Protein AF-A0A0C2TEJ9-F1 (afdb_monomer)

Organism: Amanita muscaria (strain Koide BX008) (NCBI:txid946122)

Foldseek 3Di:
DDPVVVDDLVVLLVVLVVLDDDPVDPDPPRQLVVQLPPDVSSVVSSVVDVVSVPDDDD

Radius of gyration: 11.53 Å; Cα contacts (8 Å, |Δi|>4): 39; chains: 1; bounding box: 22×30×26 Å

pLDDT: mean 81.91, std 11.07, range [59.12, 93.94]

Sequence (58 aa):
MPPIERCPREILENIFMECLPPAHEPDRTLMPLQLSHICTRWRAIAFQLPHLWRSLYI

InterPro domains:
  IPR001810 F-box domain [PF12937] (8-58)
  IPR036047 F-box-like domain superfamily [SSF81383] (2-57)

Structure (mmCIF, N/CA/C/O backbone):
data_AF-A0A0C2TEJ9-F1
#
_entry.id   AF-A0A0C2TEJ9-F1
#
loop_
_atom_site.group_PDB
_atom_site.id
_atom_site.type_symbol
_atom_site.label_atom_id
_atom_site.label_alt_id
_atom_site.label_comp_id
_atom_site.label_asym_id
_atom_site.label_entity_id
_atom_site.label_seq_id
_atom_site.pdbx_PDB_ins_code
_atom_site.Cartn_x
_atom_site.Cartn_y
_atom_site.Cartn_z
_atom_site.occupancy
_atom_site.B_iso_or_equiv
_atom_site.auth_seq_id
_atom_site.auth_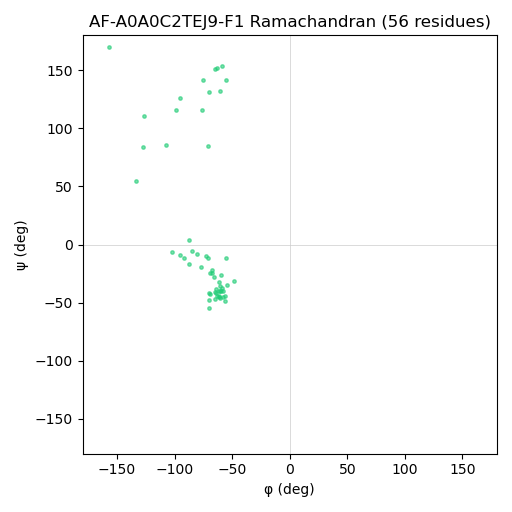comp_id
_atom_site.auth_asym_id
_atom_site.auth_atom_id
_atom_site.pdbx_PDB_model_num
ATOM 1 N N . MET A 1 1 ? -0.967 15.959 10.330 1.00 63.09 1 MET A N 1
ATOM 2 C CA . MET A 1 1 ? -1.489 14.900 9.442 1.00 63.09 1 MET A CA 1
ATOM 3 C C . MET A 1 1 ? -0.819 15.023 8.077 1.00 63.09 1 MET A C 1
ATO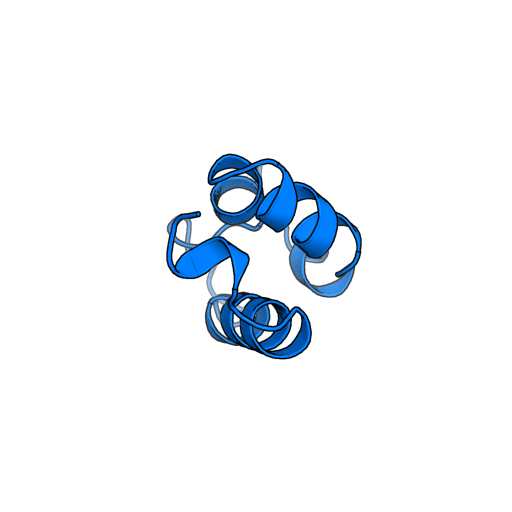M 5 O O . MET A 1 1 ? -1.066 16.010 7.387 1.00 63.09 1 MET A O 1
ATOM 9 N N . PRO A 1 2 ? 0.105 14.114 7.730 1.00 79.81 2 PRO A N 1
ATOM 10 C CA . PRO A 1 2 ? 0.777 14.114 6.435 1.00 79.81 2 PRO A CA 1
ATOM 11 C C . PRO A 1 2 ? -0.215 13.883 5.276 1.00 79.81 2 PRO A C 1
ATOM 13 O O . PRO A 1 2 ? -1.234 13.214 5.464 1.00 79.81 2 PRO A O 1
ATOM 16 N N . PRO A 1 3 ? 0.067 14.390 4.060 1.00 83.06 3 PRO A N 1
ATOM 17 C CA . PRO A 1 3 ? -0.846 14.289 2.915 1.00 83.06 3 PRO A CA 1
ATOM 18 C C . PRO A 1 3 ? -1.286 12.855 2.586 1.00 83.06 3 PRO A C 1
ATOM 20 O O . PRO A 1 3 ? -2.442 12.634 2.229 1.00 83.06 3 PRO A O 1
AT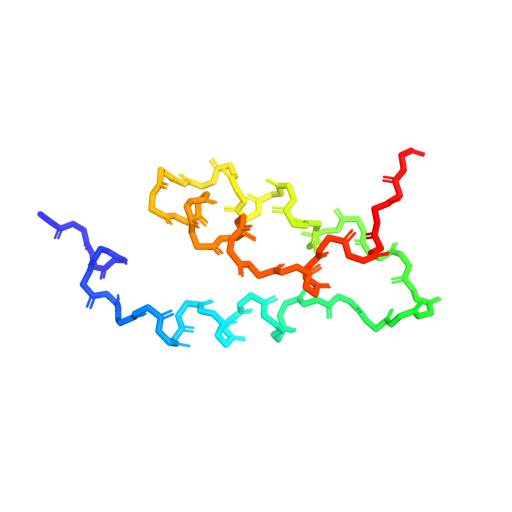OM 23 N N . ILE A 1 4 ? -0.388 11.880 2.770 1.00 84.19 4 ILE A N 1
ATOM 24 C CA . ILE A 1 4 ? -0.623 10.466 2.453 1.00 84.19 4 ILE A CA 1
ATOM 25 C C . ILE A 1 4 ? -1.678 9.804 3.353 1.00 84.19 4 ILE A C 1
ATOM 27 O O . ILE A 1 4 ? -2.334 8.850 2.945 1.00 84.19 4 ILE A O 1
ATOM 31 N N . GLU A 1 5 ? -1.906 10.321 4.561 1.00 82.88 5 GLU A N 1
ATOM 32 C CA . GLU A 1 5 ? -2.949 9.821 5.469 1.00 82.88 5 GLU A CA 1
ATOM 33 C C . GLU A 1 5 ? -4.353 10.279 5.072 1.00 82.88 5 GLU A C 1
ATOM 35 O O . GLU A 1 5 ? -5.336 9.656 5.460 1.00 82.88 5 GLU A O 1
ATOM 40 N N . ARG A 1 6 ? -4.45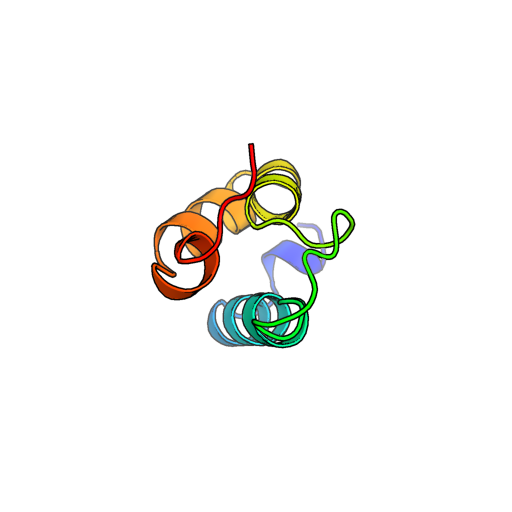5 11.333 4.258 1.00 88.06 6 ARG A N 1
ATOM 41 C CA . ARG A 1 6 ? -5.735 11.839 3.742 1.00 88.06 6 ARG A CA 1
ATOM 42 C C . ARG A 1 6 ? -6.117 11.230 2.396 1.00 88.06 6 ARG A C 1
ATOM 44 O O . ARG A 1 6 ? -7.231 11.439 1.934 1.00 88.06 6 ARG A O 1
ATOM 51 N N . CYS A 1 7 ? -5.187 10.533 1.741 1.00 89.88 7 CYS A N 1
ATOM 52 C CA . CYS A 1 7 ? -5.459 9.856 0.478 1.00 89.88 7 CYS A CA 1
ATOM 53 C C . CYS A 1 7 ? -6.557 8.803 0.701 1.00 89.88 7 CYS A C 1
ATOM 55 O O . CYS A 1 7 ? -6.432 8.065 1.678 1.00 89.88 7 CYS A O 1
ATOM 57 N N . PRO A 1 8 ? -7.615 8.713 -0.120 1.00 93.31 8 PRO A N 1
ATOM 58 C CA . PRO A 1 8 ? -8.610 7.652 0.009 1.00 93.31 8 PRO A CA 1
ATOM 59 C C . PRO A 1 8 ? -7.978 6.264 -0.120 1.00 93.31 8 PRO A C 1
ATOM 61 O O . PRO A 1 8 ? -6.919 6.097 -0.730 1.00 93.31 8 PRO A O 1
ATOM 64 N N . ARG A 1 9 ? -8.616 5.263 0.485 1.00 92.75 9 ARG A N 1
ATOM 65 C CA . ARG A 1 9 ? -8.120 3.881 0.474 1.00 92.75 9 ARG A CA 1
ATOM 66 C C . ARG A 1 9 ? -8.040 3.350 -0.956 1.00 92.75 9 ARG A C 1
ATOM 68 O O . ARG A 1 9 ? -7.021 2.796 -1.334 1.00 92.75 9 ARG A O 1
ATOM 75 N N . GLU A 1 10 ? -9.080 3.591 -1.736 1.00 93.38 10 GLU A N 1
ATOM 76 C CA . GLU A 1 10 ? -9.271 3.110 -3.104 1.00 93.38 10 GLU A CA 1
ATOM 77 C C . GLU A 1 10 ? -8.157 3.620 -4.028 1.00 93.38 10 GLU A C 1
ATOM 79 O O . GLU A 1 10 ? -7.674 2.912 -4.906 1.00 93.38 10 GLU A O 1
ATOM 84 N N . ILE A 1 11 ? -7.692 4.851 -3.789 1.00 93.94 11 ILE A N 1
ATOM 85 C CA . ILE A 1 11 ? -6.579 5.439 -4.536 1.00 93.94 11 ILE A CA 1
ATOM 86 C C . ILE A 1 11 ? -5.263 4.737 -4.189 1.00 93.94 11 ILE A C 1
ATOM 88 O O . ILE A 1 11 ? -4.486 4.435 -5.090 1.00 93.94 11 ILE A O 1
ATOM 92 N N . LEU A 1 12 ? -5.019 4.439 -2.908 1.00 91.19 12 LEU A N 1
ATOM 93 C CA . LEU A 1 12 ? -3.841 3.667 -2.496 1.00 91.19 12 LEU A CA 1
ATOM 94 C C . LEU A 1 12 ? -3.873 2.244 -3.065 1.00 91.19 12 LEU A C 1
ATOM 96 O O . LEU A 1 12 ? -2.849 1.766 -3.539 1.00 91.19 12 LEU A O 1
ATOM 100 N N . GLU A 1 13 ? -5.036 1.592 -3.062 1.00 92.00 13 GLU A N 1
ATOM 101 C CA . GLU A 1 13 ? -5.214 0.255 -3.640 1.00 92.00 13 GLU A CA 1
ATOM 102 C C . GLU A 1 13 ? -4.897 0.253 -5.143 1.00 92.00 13 GLU A C 1
ATOM 104 O O . GLU A 1 13 ? -4.109 -0.578 -5.595 1.00 92.00 13 GLU A O 1
ATOM 109 N N . ASN A 1 14 ? -5.410 1.231 -5.898 1.00 92.19 14 ASN A N 1
ATOM 110 C CA . ASN A 1 14 ? -5.095 1.378 -7.322 1.00 92.19 14 ASN A CA 1
ATOM 111 C C . ASN A 1 14 ? -3.600 1.616 -7.563 1.00 92.19 14 ASN A C 1
ATOM 113 O O . ASN A 1 14 ? -3.017 0.962 -8.421 1.00 92.19 1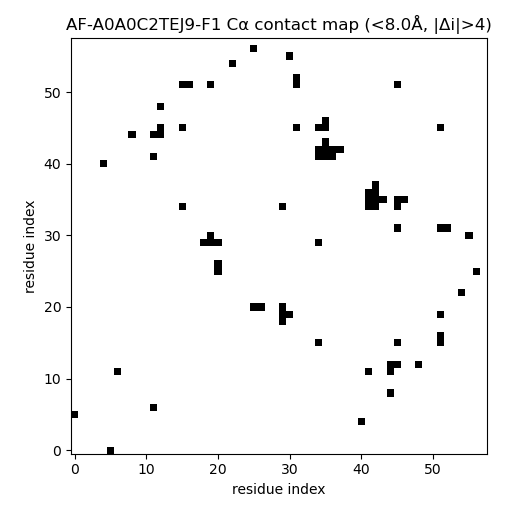4 ASN A O 1
ATOM 117 N N . ILE A 1 15 ? -2.955 2.490 -6.780 1.00 89.94 15 ILE A N 1
ATOM 118 C CA . ILE A 1 15 ? -1.501 2.707 -6.874 1.00 89.94 15 ILE A CA 1
ATOM 119 C C . ILE A 1 15 ? -0.752 1.386 -6.675 1.00 89.94 15 ILE A C 1
ATOM 121 O O . ILE A 1 15 ? 0.170 1.089 -7.426 1.00 89.94 15 ILE A O 1
ATOM 125 N N . PHE A 1 16 ? -1.144 0.576 -5.688 1.00 90.00 16 PHE A N 1
ATOM 126 C CA . PHE A 1 16 ? -0.457 -0.686 -5.411 1.00 90.00 16 PHE A CA 1
ATOM 127 C C . PHE A 1 16 ? -0.583 -1.669 -6.577 1.00 90.00 16 PHE A C 1
ATOM 129 O O . PHE A 1 16 ? 0.388 -2.356 -6.885 1.00 90.00 16 PHE A O 1
ATOM 136 N N . MET A 1 17 ? -1.746 -1.716 -7.231 1.00 87.06 17 MET A N 1
ATOM 137 C CA . MET A 1 17 ? -1.981 -2.573 -8.395 1.00 87.06 17 MET A CA 1
ATOM 138 C C . MET A 1 17 ? -1.207 -2.103 -9.632 1.00 87.06 17 MET A C 1
ATOM 140 O O . MET A 1 17 ? -0.615 -2.934 -10.312 1.00 87.06 17 MET A O 1
ATOM 144 N N . GLU A 1 18 ? -1.150 -0.793 -9.890 1.00 86.56 18 GLU A N 1
ATOM 145 C CA . GLU A 1 18 ? -0.374 -0.214 -11.002 1.00 86.56 18 GLU A CA 1
ATOM 146 C C . GLU A 1 18 ? 1.142 -0.339 -10.792 1.00 86.56 18 GLU A C 1
ATOM 148 O O . GLU A 1 18 ? 1.918 -0.351 -11.743 1.00 86.56 18 GLU A O 1
ATOM 153 N N . CYS A 1 19 ? 1.578 -0.443 -9.537 1.00 82.38 19 CYS A N 1
ATOM 154 C CA . CYS A 1 19 ? 2.967 -0.703 -9.196 1.00 82.38 19 CYS A CA 1
ATOM 155 C C . CYS A 1 19 ? 3.358 -2.184 -9.311 1.00 82.38 19 CYS A C 1
ATOM 157 O O . CYS A 1 19 ? 4.538 -2.492 -9.173 1.00 82.38 19 CYS A O 1
ATOM 159 N N . LEU A 1 20 ? 2.430 -3.119 -9.533 1.00 78.56 20 LEU A N 1
ATOM 160 C CA . LEU A 1 20 ? 2.819 -4.518 -9.692 1.00 78.56 20 LEU A CA 1
ATOM 161 C C . LEU A 1 20 ? 3.555 -4.721 -11.021 1.00 78.56 20 LEU A C 1
ATOM 163 O O . LEU A 1 20 ? 3.039 -4.331 -12.071 1.00 78.56 20 LEU A O 1
ATOM 167 N N . PRO A 1 21 ? 4.719 -5.389 -11.013 1.00 73.25 21 PRO A N 1
ATOM 168 C CA . PRO A 1 21 ? 5.363 -5.747 -12.259 1.00 73.25 21 PRO A CA 1
ATOM 169 C C . PRO A 1 21 ? 4.504 -6.746 -13.045 1.00 73.25 21 PRO A C 1
ATOM 171 O O . PRO A 1 21 ? 3.757 -7.541 -12.454 1.00 73.25 21 PRO A O 1
ATOM 174 N N . PRO A 1 22 ? 4.599 -6.737 -14.385 1.00 72.81 22 PRO A N 1
ATOM 175 C CA . PRO A 1 22 ? 3.915 -7.720 -15.208 1.00 72.81 22 PRO A CA 1
ATOM 176 C C . PRO A 1 22 ? 4.313 -9.138 -14.780 1.00 72.81 22 PRO A C 1
ATOM 178 O O . PRO A 1 22 ? 5.470 -9.417 -14.486 1.00 72.81 22 PRO A O 1
ATOM 181 N N . ALA A 1 23 ? 3.346 -10.062 -14.786 1.00 67.38 23 ALA A N 1
ATOM 182 C CA . ALA A 1 23 ? 3.474 -11.415 -14.224 1.00 67.38 23 ALA A CA 1
ATOM 183 C C . ALA A 1 23 ? 4.644 -12.270 -14.764 1.00 67.38 23 ALA A C 1
ATOM 185 O O . ALA A 1 23 ? 4.926 -13.328 -14.207 1.00 67.38 23 ALA A O 1
ATOM 186 N N . HIS A 1 24 ? 5.297 -11.840 -15.842 1.00 63.06 24 HIS A N 1
ATOM 187 C CA . HIS A 1 24 ? 6.392 -12.551 -16.497 1.00 63.06 24 HIS A CA 1
ATOM 188 C C . HIS A 1 24 ? 7.778 -11.984 -16.159 1.00 63.06 24 HIS A C 1
ATOM 190 O O . HIS A 1 24 ? 8.776 -12.593 -16.540 1.00 63.06 24 HIS A O 1
ATOM 196 N N . GLU A 1 25 ? 7.858 -10.865 -15.433 1.00 65.81 25 GLU A N 1
ATOM 197 C CA . GLU A 1 25 ? 9.122 -10.232 -15.061 1.00 65.81 25 GLU A CA 1
ATOM 198 C C . GLU A 1 25 ? 9.166 -10.013 -13.544 1.00 65.81 25 GLU A C 1
ATOM 200 O O . GLU A 1 25 ? 8.415 -9.193 -13.014 1.00 65.81 25 GLU A O 1
ATOM 205 N N . PRO A 1 26 ? 10.018 -10.747 -12.806 1.00 59.62 26 PRO A N 1
ATOM 206 C CA . PRO A 1 26 ? 10.211 -10.500 -11.386 1.00 59.62 26 PRO A CA 1
ATOM 207 C C . PRO A 1 26 ? 10.976 -9.185 -11.202 1.00 59.62 26 PRO A C 1
ATOM 209 O O . PRO A 1 26 ? 12.200 -9.180 -11.061 1.00 59.62 26 PRO A O 1
ATOM 212 N N . ASP A 1 27 ? 10.266 -8.058 -11.207 1.00 63.84 27 ASP A N 1
ATOM 213 C CA . ASP A 1 27 ? 10.866 -6.786 -10.827 1.00 63.84 27 ASP A CA 1
ATOM 214 C C . ASP A 1 27 ? 11.003 -6.727 -9.301 1.00 63.84 27 ASP A C 1
ATOM 216 O O . ASP A 1 27 ? 10.032 -6.757 -8.541 1.00 63.84 27 ASP A O 1
ATOM 220 N N . ARG A 1 28 ? 12.253 -6.666 -8.842 1.00 62.28 28 ARG A N 1
ATOM 221 C CA . ARG A 1 28 ? 12.606 -6.598 -7.418 1.00 62.28 28 ARG A CA 1
ATOM 222 C C . ARG A 1 28 ? 12.287 -5.236 -6.800 1.00 62.28 28 ARG A C 1
ATOM 224 O O . ARG A 1 28 ? 12.414 -5.095 -5.586 1.00 62.28 28 ARG A O 1
ATOM 231 N N . THR A 1 29 ? 11.938 -4.235 -7.610 1.00 59.12 29 THR A N 1
ATOM 232 C CA . THR A 1 29 ? 11.772 -2.850 -7.151 1.00 59.12 29 THR A CA 1
ATOM 233 C C . THR A 1 29 ? 10.379 -2.518 -6.620 1.00 59.12 29 THR A C 1
ATOM 235 O O . THR A 1 29 ? 10.258 -1.522 -5.901 1.00 59.12 29 THR A O 1
ATOM 238 N N . LEU A 1 30 ? 9.362 -3.343 -6.908 1.00 62.34 30 LEU A N 1
ATOM 239 C CA . LEU A 1 30 ? 7.976 -3.144 -6.463 1.00 62.34 30 LEU A CA 1
ATOM 240 C C . LEU A 1 30 ? 7.363 -4.433 -5.895 1.00 62.34 30 LEU A C 1
ATOM 242 O O . LEU A 1 30 ? 6.296 -4.899 -6.296 1.00 62.34 30 LEU A O 1
ATOM 246 N N . MET A 1 31 ? 8.047 -5.021 -4.916 1.00 74.75 31 MET A N 1
ATOM 247 C CA . MET A 1 31 ? 7.509 -6.147 -4.157 1.00 74.75 31 MET A CA 1
ATOM 248 C C . MET A 1 31 ? 6.451 -5.651 -3.148 1.00 74.75 31 MET A C 1
ATOM 250 O O . MET A 1 31 ? 6.672 -4.636 -2.480 1.00 74.75 31 MET A O 1
ATOM 254 N N . PRO A 1 32 ? 5.347 -6.390 -2.926 1.00 78.81 32 PRO A N 1
ATOM 255 C CA . PRO A 1 32 ? 4.326 -6.088 -1.905 1.00 78.81 32 PRO A CA 1
ATOM 256 C C . PRO A 1 32 ? 4.910 -5.778 -0.520 1.00 78.81 32 PRO A C 1
ATOM 258 O O . PRO A 1 32 ? 4.391 -4.957 0.240 1.00 78.81 32 PRO A O 1
ATOM 261 N N . LEU A 1 33 ? 6.045 -6.411 -0.218 1.00 84.06 33 LEU A N 1
ATOM 262 C CA . LEU A 1 33 ? 6.837 -6.186 0.983 1.00 84.06 33 LEU A CA 1
ATOM 263 C C . LEU A 1 33 ? 7.294 -4.727 1.119 1.00 84.06 33 LEU A C 1
ATOM 265 O O . LEU A 1 33 ? 7.115 -4.149 2.189 1.00 84.06 33 LEU A O 1
ATOM 269 N N . GLN A 1 34 ? 7.792 -4.092 0.054 1.00 86.00 34 GLN A N 1
ATOM 270 C CA . GLN A 1 34 ? 8.228 -2.691 0.096 1.00 86.00 34 GLN A CA 1
ATOM 271 C C . GLN A 1 34 ? 7.060 -1.750 0.407 1.00 86.00 34 GLN A C 1
ATOM 273 O O . GLN A 1 34 ? 7.180 -0.895 1.286 1.00 86.00 34 GLN A O 1
ATOM 278 N N . LEU A 1 35 ? 5.903 -1.963 -0.232 1.00 86.50 35 LEU A N 1
ATOM 279 C CA . LEU A 1 35 ? 4.683 -1.194 0.044 1.00 86.50 35 LEU A CA 1
ATOM 280 C C . LEU A 1 35 ? 4.250 -1.347 1.511 1.00 86.50 35 LEU A C 1
ATOM 282 O O . LEU A 1 35 ? 3.896 -0.371 2.176 1.00 86.50 35 LEU A O 1
ATOM 286 N N . SER A 1 36 ? 4.363 -2.561 2.056 1.00 88.69 36 SER A N 1
ATOM 287 C CA . SER A 1 36 ? 4.030 -2.853 3.454 1.00 88.69 36 SER A CA 1
ATOM 288 C C . SER A 1 36 ? 5.021 -2.273 4.482 1.00 88.69 36 SER A C 1
ATOM 290 O O . SER A 1 36 ? 4.735 -2.263 5.684 1.00 88.69 36 SER A O 1
ATOM 292 N N . HIS A 1 37 ? 6.184 -1.775 4.050 1.00 89.69 37 HIS A N 1
ATOM 293 C CA . HIS A 1 37 ? 7.212 -1.199 4.927 1.00 89.69 37 HIS A CA 1
ATOM 294 C C . HIS A 1 37 ? 7.133 0.332 5.052 1.00 89.69 37 HIS A C 1
ATOM 296 O O . HIS A 1 37 ? 7.787 0.887 5.930 1.00 89.69 37 HIS A O 1
ATOM 302 N N . ILE A 1 38 ? 6.302 1.012 4.254 1.00 89.50 38 ILE A N 1
ATOM 303 C CA . ILE A 1 38 ? 6.217 2.484 4.238 1.00 89.50 38 ILE A CA 1
ATOM 304 C C . ILE A 1 38 ? 5.588 3.044 5.519 1.00 89.50 38 ILE A C 1
ATOM 306 O O . ILE A 1 38 ? 6.176 3.888 6.191 1.00 89.50 38 ILE A O 1
ATOM 310 N N . CYS A 1 39 ? 4.388 2.58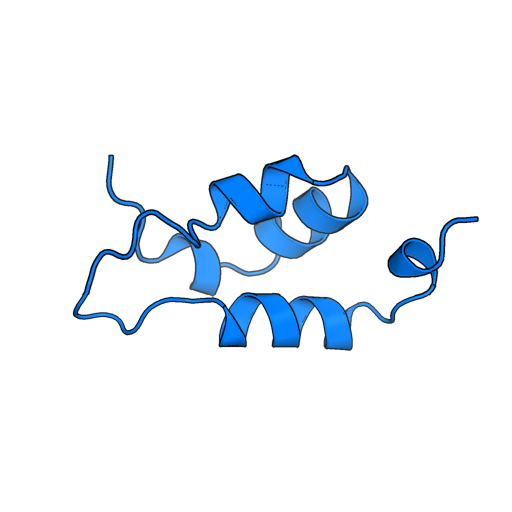4 5.879 1.00 90.50 39 CYS A N 1
ATOM 311 C CA . CYS A 1 39 ? 3.731 2.949 7.134 1.00 90.50 39 CYS A CA 1
ATOM 312 C C . CYS A 1 39 ? 2.689 1.898 7.546 1.00 90.50 39 CYS A C 1
ATOM 314 O O . CYS A 1 39 ? 2.335 1.004 6.773 1.00 90.50 39 CYS A O 1
ATOM 316 N N . THR A 1 40 ? 2.161 2.010 8.767 1.00 91.12 40 THR A N 1
ATOM 317 C CA . THR A 1 40 ? 1.143 1.089 9.306 1.00 91.12 40 THR A CA 1
ATOM 318 C C . THR A 1 40 ? -0.130 1.056 8.459 1.00 91.12 40 THR A C 1
ATOM 320 O O . THR A 1 40 ? -0.697 -0.015 8.249 1.00 91.12 40 THR A O 1
ATOM 323 N N . ARG A 1 41 ? -0.549 2.205 7.915 1.00 92.44 41 ARG A N 1
ATOM 324 C CA . ARG A 1 41 ? -1.719 2.307 7.035 1.00 92.44 41 ARG A CA 1
ATOM 325 C C . ARG A 1 41 ? -1.526 1.544 5.724 1.00 92.44 41 ARG A C 1
ATOM 327 O O . ARG A 1 41 ? -2.409 0.794 5.325 1.00 92.44 41 ARG A O 1
ATOM 334 N N . TRP A 1 42 ? -0.376 1.714 5.073 1.00 92.38 42 TRP A N 1
ATOM 335 C CA . TRP A 1 42 ? -0.064 1.023 3.818 1.00 92.38 42 TRP A CA 1
ATOM 336 C C . TRP A 1 42 ? 0.045 -0.481 4.026 1.00 92.38 42 TRP A C 1
ATOM 338 O O . TRP A 1 42 ? -0.514 -1.244 3.247 1.00 92.38 42 TRP A O 1
ATOM 348 N N . ARG A 1 43 ? 0.667 -0.906 5.130 1.00 93.12 43 ARG A N 1
ATOM 349 C CA . ARG A 1 43 ? 0.713 -2.311 5.540 1.00 93.12 43 ARG A CA 1
ATOM 350 C C . ARG A 1 43 ? -0.679 -2.922 5.677 1.00 93.12 43 ARG A C 1
ATOM 352 O O . ARG A 1 43 ? -0.922 -3.996 5.139 1.00 93.12 43 ARG A O 1
ATOM 359 N N . ALA A 1 44 ? -1.590 -2.237 6.370 1.00 93.81 44 ALA A N 1
ATOM 360 C CA . ALA A 1 44 ? -2.954 -2.720 6.561 1.00 93.81 44 ALA A CA 1
ATOM 361 C C . ALA A 1 44 ? -3.711 -2.880 5.232 1.00 93.81 44 ALA A C 1
ATOM 363 O O . ALA A 1 44 ? -4.420 -3.866 5.057 1.00 93.81 44 ALA A O 1
ATOM 364 N N . ILE A 1 45 ? -3.534 -1.945 4.292 1.00 93.00 45 ILE A N 1
ATOM 365 C CA . ILE A 1 45 ? -4.152 -2.017 2.960 1.00 93.00 45 ILE A CA 1
ATOM 366 C C . ILE A 1 45 ? -3.509 -3.133 2.128 1.00 93.00 45 ILE A C 1
ATOM 368 O O . ILE A 1 45 ? -4.218 -3.974 1.585 1.00 93.00 45 ILE A O 1
ATOM 372 N N . ALA A 1 46 ? -2.176 -3.201 2.083 1.00 91.38 46 ALA A N 1
ATOM 373 C CA . ALA A 1 46 ? -1.450 -4.206 1.311 1.00 91.38 46 ALA A CA 1
ATOM 374 C C . ALA A 1 46 ? -1.823 -5.636 1.734 1.00 91.38 46 ALA A C 1
ATOM 376 O O . ALA A 1 46 ? -2.029 -6.491 0.878 1.00 91.38 46 ALA A O 1
ATOM 377 N N . PHE A 1 47 ? -1.988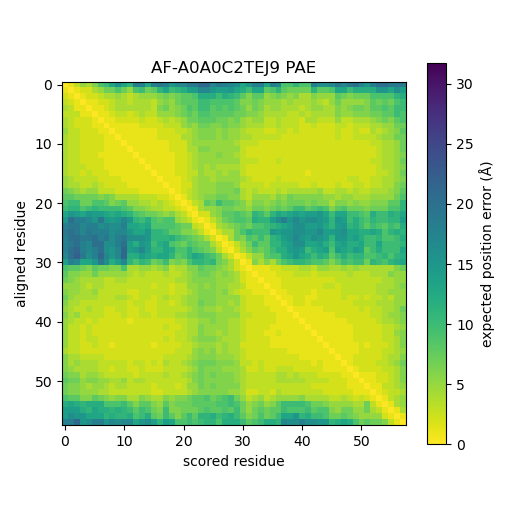 -5.902 3.034 1.00 91.12 47 PHE A N 1
ATOM 378 C CA . PHE A 1 47 ? -2.439 -7.214 3.519 1.00 91.12 47 PHE A CA 1
ATOM 379 C C . PHE A 1 47 ? -3.885 -7.565 3.141 1.00 91.12 47 PHE A C 1
ATOM 381 O O . PHE A 1 47 ? -4.226 -8.744 3.105 1.00 91.12 47 PHE A O 1
ATOM 388 N N . GLN A 1 48 ? -4.731 -6.576 2.845 1.00 91.88 48 GLN A N 1
ATOM 389 C CA . GLN A 1 48 ? -6.113 -6.799 2.403 1.00 91.88 48 GLN A CA 1
ATOM 390 C C . GLN A 1 48 ? -6.227 -7.037 0.891 1.00 91.88 48 GLN A C 1
ATOM 392 O O . GLN A 1 48 ? -7.305 -7.378 0.412 1.00 91.88 48 GLN A O 1
ATOM 397 N N . LEU A 1 49 ? -5.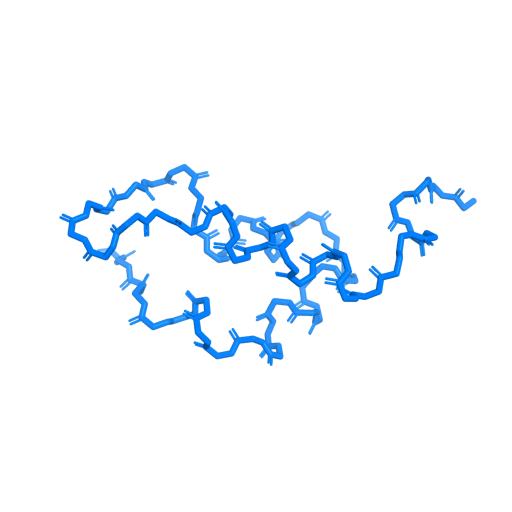126 -6.904 0.147 1.00 89.94 49 LEU A N 1
ATOM 398 C CA . LEU A 1 49 ? -5.071 -7.090 -1.299 1.00 89.94 49 LEU A CA 1
ATOM 399 C C . LEU A 1 49 ? -4.350 -8.406 -1.640 1.00 89.94 49 LEU A C 1
ATOM 401 O O . LEU A 1 49 ? -3.148 -8.395 -1.914 1.00 89.94 49 LEU A O 1
ATOM 405 N N . PRO A 1 50 ? -5.048 -9.557 -1.663 1.00 86.94 50 PRO A N 1
ATOM 406 C CA . PRO A 1 50 ? -4.426 -10.862 -1.913 1.00 86.94 50 PRO A CA 1
ATOM 407 C C . PRO A 1 50 ? -3.719 -10.944 -3.274 1.00 86.94 50 PRO A C 1
ATOM 409 O O . PRO A 1 50 ? -2.749 -11.684 -3.416 1.00 86.94 50 PRO A O 1
ATOM 412 N N . HIS A 1 51 ? -4.154 -10.153 -4.260 1.00 82.31 51 HIS A N 1
ATOM 413 C CA . HIS A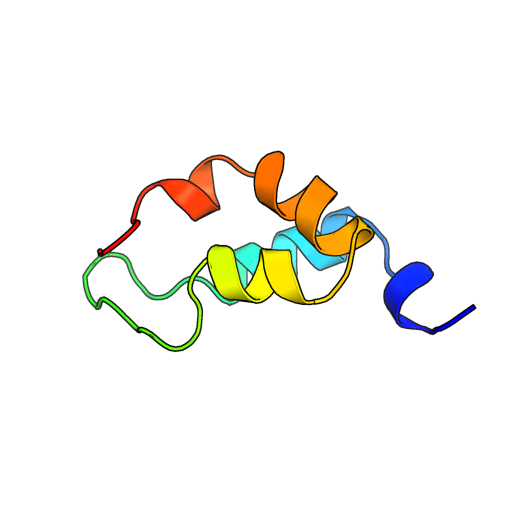 1 51 ? -3.529 -10.083 -5.583 1.00 82.31 51 HIS A CA 1
ATOM 414 C C . HIS A 1 51 ? -2.078 -9.600 -5.546 1.00 82.31 51 HIS A C 1
ATOM 416 O O . HIS A 1 51 ? -1.279 -10.087 -6.343 1.00 82.31 51 HIS A O 1
ATOM 422 N N . LEU A 1 52 ? -1.722 -8.721 -4.600 1.00 82.81 52 LEU A N 1
ATOM 423 C CA . LEU A 1 52 ? -0.338 -8.276 -4.430 1.00 82.81 52 LEU A CA 1
ATOM 424 C C . LEU A 1 52 ? 0.575 -9.461 -4.102 1.00 82.81 52 LEU A C 1
ATOM 426 O O . LEU A 1 52 ? 1.667 -9.584 -4.638 1.00 82.81 52 LEU A O 1
ATOM 430 N N . TRP A 1 53 ? 0.104 -10.386 -3.270 1.00 83.88 53 TRP A N 1
ATOM 431 C CA . TRP A 1 53 ? 0.909 -11.477 -2.719 1.00 83.88 53 TRP A CA 1
ATOM 432 C C . TRP A 1 53 ? 0.952 -12.731 -3.599 1.00 83.88 53 TRP A C 1
ATOM 434 O O . TRP A 1 53 ? 1.537 -13.735 -3.198 1.00 83.88 53 TRP A O 1
ATOM 444 N N . ARG A 1 54 ? 0.344 -12.701 -4.793 1.00 79.56 54 ARG A N 1
ATOM 445 C CA . ARG A 1 54 ? 0.279 -13.862 -5.697 1.00 79.56 54 ARG A CA 1
ATOM 446 C C . ARG A 1 54 ? 1.651 -14.276 -6.239 1.00 79.56 54 ARG A C 1
ATOM 448 O O . ARG A 1 54 ? 1.852 -15.452 -6.529 1.00 79.56 54 ARG A O 1
ATOM 455 N N . SER A 1 55 ? 2.573 -13.324 -6.346 1.00 70.19 55 SER A N 1
ATOM 456 C CA . SER A 1 55 ? 3.925 -13.531 -6.863 1.00 70.19 55 SER A CA 1
ATOM 457 C C . SER A 1 55 ? 4.941 -12.988 -5.861 1.00 70.19 55 SER A C 1
ATOM 459 O O . SER A 1 55 ? 5.392 -11.850 -5.966 1.00 70.19 55 SER A O 1
ATOM 461 N N . LEU A 1 56 ? 5.280 -13.800 -4.859 1.00 69.06 56 LEU A N 1
ATOM 462 C CA . LEU A 1 56 ? 6.414 -13.550 -3.970 1.00 69.06 56 LEU A CA 1
ATOM 463 C C . LEU A 1 56 ? 7.606 -14.382 -4.442 1.00 69.06 56 LEU A C 1
ATOM 465 O O . LEU A 1 56 ? 7.563 -15.611 -4.400 1.00 69.06 56 LEU A O 1
ATOM 469 N N . TYR A 1 57 ? 8.666 -13.705 -4.871 1.00 64.00 57 TYR A N 1
ATOM 470 C CA . TYR A 1 57 ? 9.957 -14.327 -5.148 1.00 64.00 57 TYR A CA 1
ATOM 471 C C . TYR A 1 57 ? 10.834 -14.181 -3.896 1.00 64.00 57 TYR A C 1
ATOM 473 O O . TYR A 1 57 ? 10.974 -13.071 -3.382 1.00 64.00 57 TYR A O 1
ATOM 481 N N . ILE A 1 58 ? 11.372 -15.295 -3.389 1.00 59.38 58 ILE A N 1
ATOM 482 C CA . ILE A 1 58 ? 12.289 -15.360 -2.233 1.00 59.38 58 ILE A CA 1
ATOM 483 C C . ILE A 1 58 ? 13.703 -15.621 -2.740 1.00 59.38 58 ILE A C 1
ATOM 485 O O . ILE A 1 58 ? 13.843 -16.498 -3.623 1.00 59.38 58 ILE A O 1
#

Mean predicted aligned error: 5.43 Å

Solvent-accessible surface area (backbone atoms only — not comparable to full-atom values): 3773 Å² total; per-residue (Å²): 134,63,73,78,78,72,52,56,66,68,59,54,54,51,51,56,60,73,49,47,57,60,98,89,50,93,54,84,88,49,41,56,65,60,55,38,66,74,42,74,68,44,28,59,51,51,71,71,37,67,75,58,66,73,74,77,87,131

Secondary structure (DSSP, 8-state):
--GGGSS-HHHHHHHHHHTSPPTTS--TTS-HHHHHHH-HHHHHHHHH-TTGGG----